Protein AF-A0A165J9S3-F1 (afdb_monomer)

Mean predicted aligned error: 9.78 Å

pLDDT: mean 79.27, std 17.3, range [36.34, 96.12]

Structure (mmCIF, N/CA/C/O backbone):
data_AF-A0A165J9S3-F1
#
_entry.id   AF-A0A165J9S3-F1
#
loop_
_atom_site.group_PDB
_atom_site.id
_atom_site.type_symbol
_atom_site.label_atom_id
_atom_site.label_alt_id
_atom_site.label_comp_id
_atom_site.label_asym_id
_atom_site.label_entity_id
_atom_site.label_seq_id
_atom_site.pdbx_PDB_ins_code
_atom_site.Cartn_x
_atom_site.Cartn_y
_atom_site.Cartn_z
_atom_site.occupancy
_atom_site.B_iso_or_equiv
_atom_site.auth_seq_id
_atom_site.auth_comp_id
_atom_site.auth_asym_id
_atom_site.auth_atom_id
_atom_site.pdbx_PDB_model_num
ATOM 1 N N . ILE A 1 1 ? 1.648 -7.202 45.795 1.00 39.31 1 ILE A N 1
ATOM 2 C CA . ILE A 1 1 ? 1.652 -7.813 44.444 1.00 39.31 1 ILE A CA 1
ATOM 3 C C . ILE A 1 1 ? 0.451 -7.274 43.680 1.00 39.31 1 ILE A C 1
ATOM 5 O O . ILE A 1 1 ? -0.662 -7.694 43.950 1.00 39.31 1 ILE A O 1
ATOM 9 N N . ALA A 1 2 ? 0.655 -6.252 42.848 1.00 36.34 2 ALA A N 1
ATOM 10 C CA . ALA A 1 2 ? -0.406 -5.671 42.030 1.00 36.34 2 ALA A CA 1
ATOM 11 C C . ALA A 1 2 ? -0.431 -6.401 40.682 1.00 36.34 2 ALA A C 1
ATOM 13 O O . ALA A 1 2 ? 0.557 -6.369 39.951 1.00 36.34 2 ALA A O 1
ATOM 14 N N . SER A 1 3 ? -1.529 -7.092 40.388 1.00 49.75 3 SER A N 1
ATOM 15 C CA . SER A 1 3 ? -1.778 -7.667 39.066 1.00 49.75 3 SER A CA 1
ATOM 16 C C . SER A 1 3 ? -2.049 -6.534 38.071 1.00 49.75 3 SER A C 1
ATOM 18 O O . SER A 1 3 ? -2.842 -5.646 38.398 1.00 49.75 3 SER A O 1
ATOM 20 N N . PRO A 1 4 ? -1.439 -6.524 36.873 1.00 49.59 4 PRO A N 1
ATOM 21 C CA . PRO A 1 4 ? -1.785 -5.537 35.864 1.00 49.59 4 PRO A CA 1
ATOM 22 C C . PRO A 1 4 ? -3.205 -5.831 35.369 1.00 49.59 4 PRO A C 1
ATOM 24 O O . PRO A 1 4 ? -3.486 -6.894 34.818 1.00 49.59 4 PRO A O 1
ATOM 27 N N . GLY A 1 5 ? -4.113 -4.895 35.644 1.00 45.59 5 GLY A N 1
ATOM 28 C CA . GLY A 1 5 ? -5.495 -4.944 35.193 1.00 45.59 5 GLY A CA 1
ATOM 29 C C . GLY A 1 5 ? -5.565 -4.861 33.672 1.00 45.59 5 GLY A C 1
ATOM 30 O O . GLY A 1 5 ? -5.044 -3.928 33.063 1.00 45.59 5 GLY A O 1
ATOM 31 N N . VAL A 1 6 ? -6.222 -5.846 33.069 1.00 51.00 6 VAL A N 1
ATOM 32 C CA . VAL A 1 6 ? -6.669 -5.799 31.677 1.00 51.00 6 VAL A CA 1
ATOM 33 C C . VAL A 1 6 ? -7.732 -4.707 31.574 1.00 51.00 6 VAL A C 1
ATOM 35 O O . VAL A 1 6 ? -8.764 -4.786 32.236 1.00 51.00 6 VAL A O 1
ATOM 38 N N . VAL A 1 7 ? -7.473 -3.682 30.763 1.00 53.31 7 VAL A N 1
ATOM 39 C CA . VAL A 1 7 ? -8.466 -2.668 30.393 1.00 53.31 7 VAL A CA 1
ATOM 40 C C . VAL A 1 7 ? -9.464 -3.266 29.387 1.00 53.31 7 VAL A C 1
ATOM 42 O O . VAL A 1 7 ? -9.056 -3.640 28.286 1.00 53.31 7 VAL A O 1
ATOM 45 N N . PRO A 1 8 ? -10.764 -3.378 29.711 1.00 43.03 8 PRO A N 1
ATOM 46 C CA . PRO A 1 8 ? -11.771 -3.787 28.743 1.00 43.03 8 PRO A CA 1
ATOM 47 C C . PRO A 1 8 ? -12.175 -2.545 27.939 1.00 43.03 8 PRO A C 1
ATOM 49 O O . PRO A 1 8 ? -12.908 -1.694 28.436 1.00 43.03 8 PRO A O 1
ATOM 52 N N . GLY A 1 9 ? -11.638 -2.397 26.725 1.00 43.22 9 GLY A N 1
ATOM 53 C CA . GLY A 1 9 ? -11.970 -1.263 25.850 1.00 43.22 9 GLY A CA 1
ATOM 54 C C . GLY A 1 9 ? -10.907 -0.863 24.828 1.00 43.22 9 GLY A C 1
ATOM 55 O O . GLY A 1 9 ? -11.211 -0.104 23.917 1.00 43.22 9 GLY A O 1
ATOM 56 N N . ALA A 1 10 ? -9.686 -1.392 24.920 1.00 45.66 10 ALA A N 1
ATOM 57 C CA . ALA A 1 10 ? -8.842 -1.503 23.741 1.00 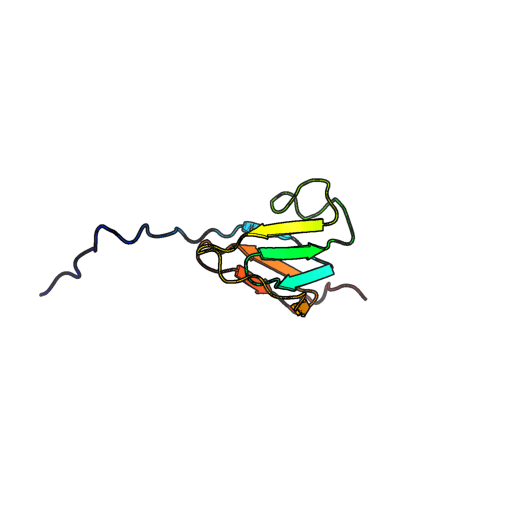45.66 10 ALA A CA 1
ATOM 58 C C . ALA A 1 10 ? -9.235 -2.823 23.086 1.00 45.66 10 ALA A C 1
ATOM 60 O O . ALA A 1 10 ? -8.863 -3.884 23.593 1.00 45.66 10 ALA A O 1
ATOM 61 N N . GLU A 1 11 ? -10.021 -2.787 22.009 1.00 48.56 11 GLU A N 1
ATOM 62 C CA . GLU A 1 11 ? -9.985 -3.896 21.061 1.00 48.56 11 GLU A CA 1
ATOM 63 C C . GLU A 1 11 ? -8.505 -4.095 20.768 1.00 48.56 11 GLU A C 1
ATOM 65 O O . GLU A 1 11 ? -7.833 -3.205 20.246 1.00 48.56 11 GLU A O 1
ATOM 70 N N . GLN A 1 12 ? -7.950 -5.190 21.273 1.00 48.06 12 GLN A N 1
ATOM 71 C CA . GLN A 1 12 ? -6.584 -5.566 20.999 1.00 48.06 12 GLN A CA 1
ATOM 72 C C . GLN A 1 12 ? -6.621 -5.887 19.510 1.00 48.06 12 GLN A C 1
ATOM 74 O O . GLN A 1 12 ? -6.979 -7.003 19.147 1.00 48.06 12 GLN A O 1
ATOM 79 N N . ILE A 1 13 ? -6.429 -4.870 18.658 1.00 54.31 13 ILE A N 1
ATOM 80 C CA . ILE A 1 13 ? -6.379 -5.034 17.211 1.00 54.31 13 ILE A CA 1
ATOM 81 C C . ILE A 1 13 ? -5.247 -6.035 17.031 1.00 54.31 13 ILE A C 1
ATOM 83 O O . ILE A 1 13 ? -4.080 -5.742 17.307 1.00 54.31 13 ILE A O 1
ATOM 87 N N . ALA A 1 14 ? -5.637 -7.285 16.792 1.00 56.41 14 ALA A N 1
ATOM 88 C CA . ALA A 1 14 ? -4.705 -8.384 16.747 1.00 56.41 14 ALA A CA 1
ATOM 89 C C . ALA A 1 14 ? -3.753 -8.069 15.603 1.00 56.41 14 ALA A C 1
ATOM 91 O O . ALA A 1 14 ? -4.209 -7.665 14.533 1.00 56.41 14 ALA A O 1
ATOM 92 N N . LYS A 1 15 ? -2.447 -8.223 15.835 1.00 61.59 15 LYS A N 1
ATOM 93 C CA . LYS A 1 15 ? -1.452 -8.075 14.777 1.00 61.59 15 LYS A CA 1
ATOM 94 C C . LYS A 1 15 ? -1.888 -8.950 13.605 1.00 61.59 15 LYS A C 1
ATOM 96 O O . LYS A 1 15 ? -1.937 -10.174 13.728 1.00 61.59 15 LYS A O 1
ATOM 101 N N . ARG A 1 16 ? -2.278 -8.313 12.506 1.00 68.75 16 ARG A N 1
ATOM 102 C CA . ARG A 1 16 ? -2.481 -8.992 11.225 1.00 68.75 16 ARG A CA 1
ATOM 103 C C . ARG A 1 16 ? -1.079 -9.108 10.626 1.00 68.75 16 ARG A C 1
ATOM 105 O O . ARG A 1 16 ? -0.233 -8.293 10.926 1.00 68.75 16 ARG A O 1
ATOM 112 N N . ASP A 1 17 ? -0.741 -10.179 9.932 1.00 83.88 17 ASP A N 1
ATOM 113 C CA . ASP A 1 17 ? 0.551 -10.279 9.230 1.00 83.88 17 ASP A CA 1
ATOM 114 C C . ASP A 1 17 ? 0.238 -10.562 7.771 1.00 83.88 17 ASP A C 1
ATOM 116 O O . ASP A 1 17 ? 0.589 -11.597 7.207 1.00 83.88 17 ASP A O 1
ATOM 120 N N . VAL A 1 18 ? -0.563 -9.665 7.197 1.00 88.50 18 VAL A N 1
ATOM 121 C CA . VAL A 1 18 ? -1.096 -9.830 5.851 1.00 88.50 18 VAL A CA 1
ATOM 122 C C . VAL A 1 18 ? -0.215 -9.037 4.906 1.00 88.50 18 VAL A C 1
ATOM 124 O O . VAL A 1 18 ? -0.249 -7.810 4.887 1.00 88.50 18 VAL A O 1
ATOM 127 N N . SER A 1 19 ? 0.585 -9.757 4.126 1.00 88.56 19 SER A N 1
ATOM 128 C CA . SER A 1 19 ? 1.329 -9.170 3.017 1.00 88.56 19 SER A CA 1
ATOM 129 C C . SER A 1 19 ? 0.367 -8.789 1.892 1.00 88.56 19 SER A C 1
ATOM 131 O O . SER A 1 19 ? -0.473 -9.592 1.467 1.00 88.56 19 SER A O 1
ATOM 133 N N . PHE A 1 20 ? 0.523 -7.564 1.410 1.00 89.38 20 PHE A N 1
ATOM 134 C CA . PHE A 1 20 ? -0.064 -7.020 0.192 1.00 89.38 20 PHE A CA 1
ATOM 135 C C . PHE A 1 20 ? 0.843 -7.248 -1.024 1.00 89.38 20 PHE A C 1
ATOM 137 O O . PHE A 1 20 ? 0.590 -6.688 -2.083 1.00 89.38 20 PHE A O 1
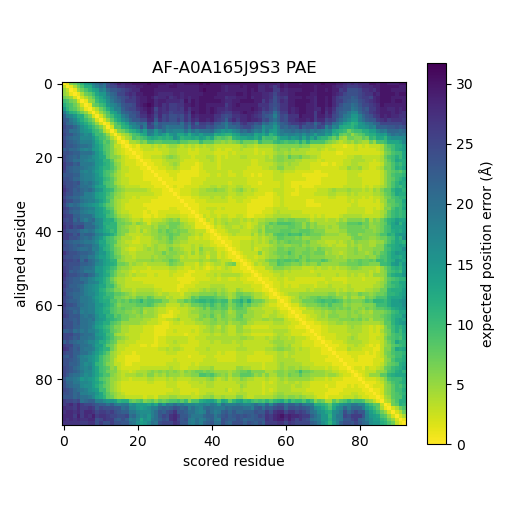ATOM 144 N N . GLY A 1 21 ? 1.863 -8.096 -0.915 1.00 88.19 21 GLY A N 1
ATOM 145 C CA . GLY A 1 21 ? 2.786 -8.402 -2.001 1.00 88.19 21 GLY A CA 1
ATOM 146 C C . GLY A 1 21 ? 3.800 -7.291 -2.251 1.00 88.19 21 GLY A C 1
ATOM 147 O O . GLY A 1 21 ? 4.001 -6.426 -1.403 1.00 88.19 21 GLY A O 1
ATOM 148 N N . ASN A 1 22 ? 4.417 -7.347 -3.432 1.00 89.25 22 ASN A N 1
ATOM 149 C CA . ASN A 1 22 ? 5.504 -6.481 -3.892 1.00 89.25 22 ASN A CA 1
ATOM 150 C C . ASN A 1 22 ? 4.946 -5.367 -4.796 1.00 89.25 22 ASN A C 1
ATOM 152 O O . ASN A 1 22 ? 4.664 -5.631 -5.967 1.00 89.25 22 ASN A O 1
ATOM 156 N N . PRO A 1 23 ? 4.656 -4.172 -4.259 1.00 89.38 23 PRO A N 1
ATOM 157 C CA . PRO A 1 23 ? 4.193 -3.053 -5.064 1.00 89.38 23 PRO A CA 1
ATOM 158 C C . PRO A 1 23 ? 5.344 -2.294 -5.728 1.00 89.38 23 PRO A C 1
ATOM 160 O O . PRO A 1 23 ? 6.349 -1.984 -5.099 1.00 89.38 23 PRO A O 1
ATOM 163 N N . ASP A 1 24 ? 5.124 -1.866 -6.967 1.00 90.12 24 ASP A N 1
ATOM 164 C CA . ASP A 1 24 ? 6.048 -0.997 -7.704 1.00 90.12 24 ASP A CA 1
ATOM 165 C C . ASP A 1 24 ? 6.089 0.418 -7.114 1.00 90.12 24 ASP A C 1
ATOM 167 O O . ASP A 1 24 ? 7.093 1.117 -7.205 1.00 90.12 24 ASP A O 1
ATOM 171 N N . LEU A 1 25 ? 4.964 0.889 -6.562 1.00 92.38 25 LEU A N 1
ATOM 172 C CA . LEU A 1 25 ? 4.880 2.224 -5.978 1.00 92.38 25 LEU A CA 1
ATOM 173 C C . LEU A 1 25 ? 3.783 2.312 -4.925 1.00 92.38 25 LEU A C 1
ATOM 175 O O . LEU A 1 25 ? 2.594 2.192 -5.236 1.00 92.38 25 LEU A O 1
ATOM 179 N N . VAL A 1 26 ? 4.173 2.652 -3.701 1.00 93.88 26 VAL A N 1
ATOM 180 C CA . VAL A 1 26 ? 3.254 3.021 -2.622 1.00 93.88 26 VAL A CA 1
ATOM 181 C C . VAL A 1 26 ? 3.235 4.536 -2.472 1.00 93.88 26 VAL A C 1
ATOM 183 O O . VAL A 1 26 ? 4.265 5.198 -2.389 1.00 93.88 26 VAL A O 1
ATOM 186 N N . THR A 1 27 ? 2.042 5.111 -2.428 1.00 96.12 27 THR A N 1
ATOM 187 C CA . THR A 1 27 ? 1.813 6.545 -2.253 1.00 96.12 27 THR A CA 1
ATOM 188 C C . THR A 1 27 ? 0.862 6.768 -1.090 1.00 96.12 27 THR A C 1
ATOM 190 O O . THR A 1 27 ? -0.185 6.129 -0.999 1.00 96.12 27 THR A O 1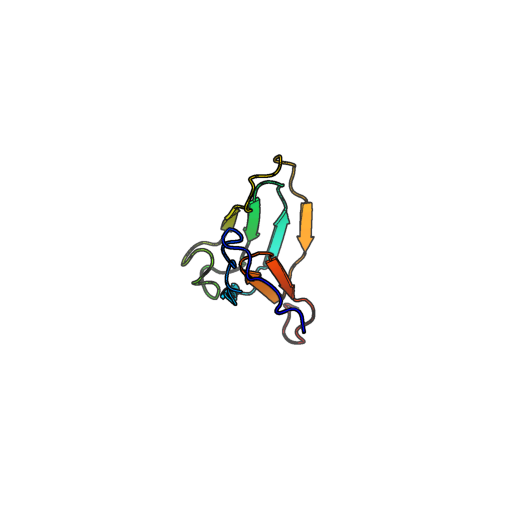
ATOM 193 N N . ASP A 1 28 ? 1.211 7.690 -0.205 1.00 94.56 28 ASP A N 1
ATOM 194 C CA . ASP A 1 28 ? 0.322 8.193 0.827 1.00 94.56 28 ASP A CA 1
ATOM 195 C C . ASP A 1 28 ? -0.527 9.357 0.301 1.00 94.56 28 ASP A C 1
ATOM 197 O O . ASP A 1 28 ? 0.026 10.317 -0.222 1.00 94.56 28 ASP A O 1
ATOM 201 N N . GLN A 1 29 ? -1.846 9.283 0.485 1.00 94.81 29 GLN A N 1
ATOM 202 C CA . GLN A 1 29 ? -2.809 10.357 0.193 1.00 94.81 29 GLN A CA 1
ATOM 203 C C . GLN A 1 29 ? -3.494 10.877 1.468 1.00 94.81 29 GLN A C 1
ATOM 205 O O . GLN A 1 29 ? -4.559 11.492 1.428 1.00 94.81 29 GLN A O 1
ATOM 210 N N . GLY A 1 30 ? -2.945 10.564 2.640 1.00 92.62 30 GLY A N 1
ATOM 211 C CA . GLY A 1 30 ? -3.508 10.956 3.925 1.00 92.62 30 GLY A CA 1
ATOM 212 C C . GLY A 1 30 ? -4.490 9.910 4.408 1.00 92.62 30 GLY A C 1
ATOM 213 O O . GLY A 1 30 ? -4.104 9.041 5.191 1.00 92.62 30 GLY A O 1
ATOM 214 N N . ASN A 1 31 ? -5.730 9.948 3.920 1.00 92.50 31 ASN A N 1
ATOM 215 C CA . ASN A 1 31 ? -6.795 9.021 4.320 1.00 92.50 31 ASN A CA 1
ATOM 216 C C . ASN A 1 31 ? -6.633 7.596 3.767 1.00 92.50 31 ASN A C 1
ATOM 218 O O . ASN A 1 31 ? -7.270 6.666 4.266 1.00 92.50 31 ASN A O 1
ATOM 222 N N . ARG A 1 32 ? -5.794 7.403 2.748 1.00 93.00 32 ARG A N 1
ATOM 223 C CA . ARG A 1 32 ? -5.548 6.102 2.119 1.00 93.00 32 ARG A CA 1
ATOM 224 C C . ARG A 1 32 ? -4.143 5.997 1.542 1.00 93.00 32 ARG A C 1
ATOM 226 O O . ARG A 1 32 ? -3.511 7.006 1.240 1.00 93.00 32 ARG A O 1
ATOM 233 N N . TYR A 1 33 ? -3.697 4.765 1.345 1.00 93.31 33 TYR A N 1
ATOM 234 C CA . TYR A 1 33 ? -2.555 4.438 0.505 1.00 93.31 33 TYR A CA 1
ATOM 235 C C . TYR A 1 33 ? -3.045 4.091 -0.894 1.00 93.31 33 TYR A C 1
ATOM 237 O O . TYR A 1 33 ? -3.944 3.263 -1.040 1.00 93.31 33 TYR A O 1
ATOM 245 N N . LYS A 1 34 ? -2.447 4.701 -1.912 1.00 94.50 34 LYS A N 1
ATOM 246 C CA . LYS A 1 34 ? -2.540 4.249 -3.299 1.00 94.50 34 LYS A CA 1
ATOM 247 C C . LYS A 1 34 ? -1.336 3.358 -3.571 1.00 94.50 34 LYS A C 1
ATOM 249 O O . LYS A 1 34 ? -0.199 3.802 -3.451 1.00 94.50 34 LYS A O 1
ATOM 254 N N . ILE A 1 35 ? -1.591 2.114 -3.929 1.00 93.94 35 ILE A N 1
ATOM 255 C CA . ILE A 1 35 ? -0.574 1.102 -4.186 1.00 93.94 35 ILE A CA 1
ATOM 256 C C . ILE A 1 35 ? -0.671 0.735 -5.662 1.00 93.94 35 ILE A C 1
ATOM 258 O O . ILE A 1 35 ? -1.758 0.421 -6.141 1.00 93.94 35 ILE A O 1
ATOM 262 N N . ASN A 1 36 ? 0.433 0.812 -6.390 1.00 92.69 36 ASN A N 1
ATOM 263 C CA . ASN A 1 36 ? 0.503 0.432 -7.795 1.00 92.69 36 ASN A CA 1
ATOM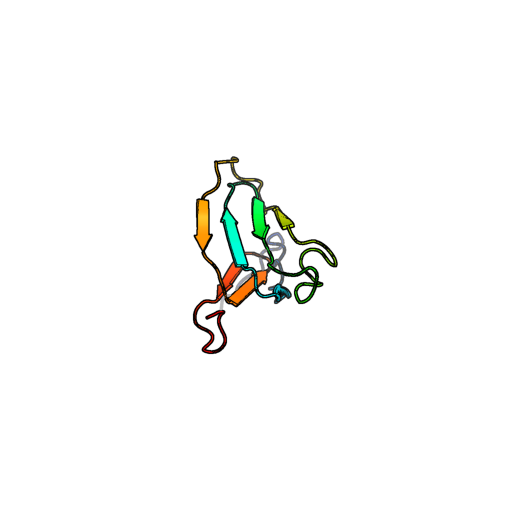 264 C C . ASN A 1 36 ? 1.365 -0.819 -7.910 1.00 92.69 36 ASN A C 1
ATOM 266 O O . ASN A 1 36 ? 2.423 -0.900 -7.289 1.00 92.69 36 ASN A O 1
ATOM 270 N N . TYR A 1 37 ? 0.906 -1.756 -8.722 1.00 89.25 37 TYR A N 1
ATOM 271 C CA . TYR A 1 37 ? 1.586 -2.997 -9.044 1.00 89.25 37 TYR A CA 1
ATOM 272 C C . TYR A 1 37 ? 1.877 -3.037 -10.540 1.00 89.25 37 TYR A C 1
ATOM 274 O O . TYR A 1 37 ? 1.021 -2.673 -11.352 1.00 89.25 37 TYR A O 1
ATOM 282 N N . GLY A 1 38 ? 3.047 -3.552 -10.912 1.00 84.81 38 GLY A N 1
ATOM 283 C CA . GLY A 1 38 ? 3.419 -3.799 -12.308 1.00 84.81 38 GLY A CA 1
ATOM 284 C C . GLY A 1 38 ? 2.701 -4.997 -12.927 1.00 84.81 38 GLY A C 1
ATOM 285 O O . GLY A 1 38 ? 2.799 -5.236 -14.129 1.00 84.81 38 GLY A O 1
ATOM 286 N N . SER A 1 39 ? 1.956 -5.754 -12.116 1.00 83.69 39 SER A N 1
ATOM 287 C CA . SER A 1 39 ? 1.205 -6.943 -12.514 1.00 83.69 39 SER A CA 1
ATOM 288 C C . SER A 1 39 ? -0.131 -7.038 -11.772 1.00 83.69 39 SER A C 1
ATOM 290 O O . SER A 1 39 ? -0.290 -6.512 -10.672 1.00 83.69 39 SER A O 1
ATOM 292 N N . THR A 1 40 ? -1.100 -7.745 -12.356 1.00 84.50 40 THR A N 1
ATOM 293 C CA . THR A 1 40 ? -2.354 -8.134 -11.682 1.00 84.50 40 THR A CA 1
ATOM 294 C C . THR A 1 40 ? -2.183 -9.306 -10.718 1.00 84.50 40 THR A C 1
ATOM 296 O O . THR A 1 40 ? -3.099 -9.592 -9.944 1.00 84.50 40 THR A O 1
ATOM 299 N N . ASP A 1 41 ? -1.034 -9.980 -10.778 1.00 79.94 41 ASP A N 1
ATOM 300 C CA . ASP A 1 41 ? -0.688 -11.142 -9.965 1.00 79.94 41 ASP A CA 1
ATOM 301 C C . ASP A 1 41 ? 0.306 -10.779 -8.850 1.00 79.94 41 ASP A C 1
ATOM 303 O O . ASP A 1 41 ? 1.001 -9.768 -8.915 1.00 79.94 41 ASP A O 1
ATOM 307 N N . GLY A 1 42 ? 0.403 -11.635 -7.826 1.00 77.62 42 GLY A N 1
ATOM 308 C CA . GLY A 1 42 ? 1.390 -11.496 -6.744 1.00 77.62 42 GLY A CA 1
ATOM 309 C C . GLY A 1 42 ? 0.920 -10.715 -5.509 1.00 77.62 42 GLY A C 1
ATOM 310 O O . GLY A 1 42 ? 1.650 -10.659 -4.523 1.00 77.62 42 GLY A O 1
ATOM 311 N N . HIS A 1 43 ? -0.306 -10.180 -5.508 1.00 84.56 43 HIS A N 1
ATOM 312 C CA . HIS A 1 43 ? -0.886 -9.425 -4.380 1.00 84.56 43 HIS A CA 1
ATOM 313 C C . HIS A 1 43 ? -2.362 -9.785 -4.078 1.00 84.56 43 HIS A C 1
ATOM 315 O O . HIS A 1 43 ? -3.217 -8.912 -3.919 1.00 84.56 43 HIS A O 1
ATOM 321 N N . PRO A 1 44 ? -2.709 -11.079 -3.914 1.00 83.81 44 PRO A N 1
ATOM 322 C CA . PRO A 1 44 ? -4.105 -11.519 -3.774 1.00 83.81 44 PRO A CA 1
ATOM 323 C C . PRO A 1 44 ? -4.834 -10.947 -2.547 1.00 83.81 44 PRO A C 1
ATOM 325 O O . PRO A 1 44 ? -6.063 -10.925 -2.522 1.00 83.81 44 PRO A O 1
ATOM 328 N N . ASN A 1 45 ? -4.092 -10.485 -1.537 1.00 84.50 45 ASN A N 1
ATOM 329 C CA . ASN A 1 45 ? -4.647 -9.910 -0.311 1.00 84.50 45 ASN A CA 1
ATOM 330 C C . ASN A 1 45 ? -4.863 -8.391 -0.384 1.00 84.50 45 ASN A C 1
ATOM 332 O O . ASN A 1 45 ? -5.468 -7.837 0.532 1.00 84.50 45 ASN A O 1
ATOM 336 N N . ALA A 1 46 ? -4.344 -7.722 -1.419 1.00 83.75 46 ALA A N 1
ATOM 337 C CA . ALA A 1 46 ? -4.526 -6.291 -1.621 1.00 83.75 46 ALA A CA 1
ATOM 338 C C . ALA A 1 46 ? -5.765 -6.043 -2.487 1.00 83.75 46 ALA A C 1
ATOM 340 O O . ALA A 1 46 ? -6.815 -5.666 -1.967 1.00 83.75 46 ALA A O 1
ATOM 341 N N . CYS A 1 47 ? -5.669 -6.312 -3.793 1.00 83.69 47 CYS A N 1
ATOM 342 C CA . CYS A 1 47 ? -6.797 -6.262 -4.725 1.00 83.69 47 CYS A CA 1
ATOM 343 C C . CYS A 1 47 ? -6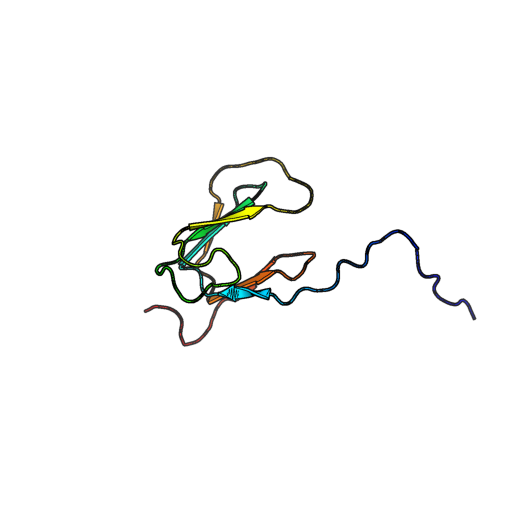.568 -7.285 -5.844 1.00 83.69 47 CYS A C 1
ATOM 345 O O . CYS A 1 47 ? -5.909 -6.978 -6.843 1.00 83.69 47 CYS A O 1
ATOM 347 N N . PRO A 1 48 ? -7.104 -8.509 -5.706 1.00 83.69 48 PRO A N 1
ATOM 348 C CA . PRO A 1 48 ? -6.851 -9.567 -6.672 1.00 83.69 48 PRO A CA 1
ATOM 349 C C . PRO A 1 48 ? -7.296 -9.135 -8.076 1.00 83.69 48 PRO A C 1
ATOM 351 O O . PRO A 1 48 ? -8.427 -8.688 -8.272 1.00 83.69 48 PRO A O 1
ATOM 354 N N . GLY A 1 49 ? -6.395 -9.260 -9.055 1.00 83.38 49 GLY A N 1
ATOM 355 C CA . GLY A 1 49 ? -6.680 -8.959 -10.458 1.00 83.38 49 GLY A CA 1
ATOM 356 C C . GLY A 1 49 ? -6.620 -7.477 -10.849 1.00 83.38 49 GLY A C 1
ATOM 357 O O . GLY A 1 49 ? -7.052 -7.140 -11.948 1.00 83.38 49 GLY A O 1
ATOM 358 N N . SER A 1 50 ? -6.123 -6.580 -9.989 1.00 87.38 50 SER A N 1
ATOM 359 C CA . SER A 1 50 ? -6.056 -5.133 -10.271 1.00 87.38 50 SER A CA 1
ATOM 360 C C . SER A 1 50 ? -4.633 -4.581 -10.196 1.00 87.38 50 SER A C 1
ATOM 362 O O . SER A 1 50 ? -3.875 -4.939 -9.311 1.00 87.38 50 SER A O 1
ATOM 364 N N . TYR A 1 51 ? -4.274 -3.652 -11.084 1.00 88.81 51 TYR A N 1
ATOM 365 C CA . TYR A 1 51 ? -2.958 -2.992 -11.054 1.00 88.81 51 TYR A CA 1
ATOM 366 C C . TYR A 1 51 ? -2.842 -1.907 -9.978 1.00 88.81 51 TYR A C 1
ATOM 368 O O . TYR A 1 51 ? -1.743 -1.540 -9.579 1.00 88.81 51 TYR A O 1
ATOM 376 N N . ILE A 1 52 ? -3.967 -1.342 -9.535 1.00 90.88 52 ILE A N 1
ATOM 377 C CA . ILE A 1 52 ? -3.989 -0.242 -8.570 1.00 90.88 52 ILE A CA 1
ATOM 378 C C . ILE A 1 52 ? -4.910 -0.614 -7.419 1.00 90.88 52 ILE A C 1
ATOM 380 O O . ILE A 1 52 ? -6.055 -1.017 -7.627 1.00 90.88 52 ILE A O 1
ATOM 384 N N . CYS A 1 53 ? -4.405 -0.415 -6.210 1.00 90.88 53 CYS A N 1
ATOM 385 C CA . CYS A 1 53 ? -5.073 -0.674 -4.954 1.00 90.88 53 CYS A CA 1
ATOM 386 C C . CYS A 1 53 ? -5.199 0.584 -4.110 1.00 90.88 53 CYS A C 1
ATOM 388 O O . CYS A 1 53 ? -4.309 1.432 -4.088 1.00 90.88 53 CYS A O 1
ATOM 390 N N . TYR A 1 54 ? -6.298 0.668 -3.363 1.00 91.25 54 TYR A N 1
ATOM 391 C CA . TYR A 1 54 ? -6.527 1.730 -2.394 1.00 91.25 54 TYR A CA 1
ATOM 392 C C . TYR A 1 54 ? -6.806 1.123 -1.025 1.00 91.25 54 TYR A C 1
ATOM 394 O O . TYR A 1 54 ? -7.836 0.481 -0.829 1.00 91.25 54 TYR A O 1
ATOM 402 N N . ILE A 1 55 ? -5.899 1.347 -0.076 1.00 89.69 55 ILE A N 1
ATOM 403 C CA . ILE A 1 55 ? -6.034 0.865 1.301 1.00 89.69 55 ILE A CA 1
ATOM 404 C C . ILE A 1 55 ? -6.348 2.047 2.210 1.00 89.69 55 ILE A C 1
ATOM 406 O O . ILE A 1 55 ? -5.512 2.926 2.411 1.00 89.69 55 ILE A O 1
ATOM 410 N N . TYR A 1 56 ? -7.559 2.083 2.759 1.00 88.31 56 TYR A N 1
ATOM 411 C CA . TYR A 1 56 ? -7.986 3.158 3.652 1.00 88.31 56 TYR A CA 1
ATOM 412 C C . TYR A 1 56 ? -7.344 3.026 5.034 1.00 88.31 56 TYR A C 1
ATOM 414 O O . TYR A 1 56 ? -7.263 1.938 5.607 1.00 88.31 56 TYR A O 1
ATOM 422 N N . LYS A 1 57 ? -6.896 4.154 5.585 1.00 85.06 57 LYS A N 1
ATOM 423 C CA . LYS A 1 57 ? -6.302 4.200 6.919 1.00 85.06 57 LYS A CA 1
ATOM 424 C C . LYS A 1 57 ? -7.383 4.282 7.988 1.00 85.06 57 LYS A C 1
ATOM 426 O O . LYS A 1 57 ? -8.371 5.006 7.853 1.00 85.06 57 LYS A O 1
AT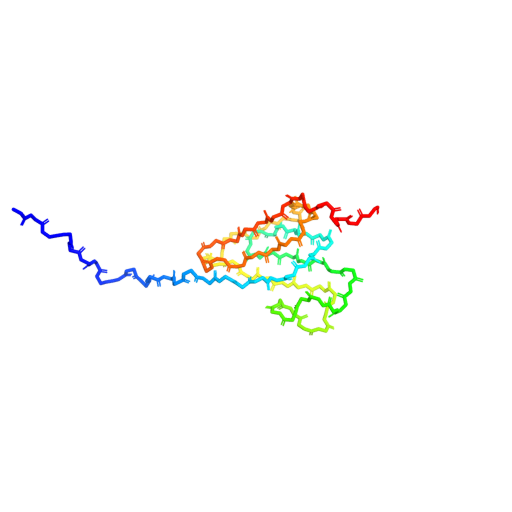OM 431 N N . LEU A 1 58 ? -7.147 3.585 9.096 1.00 80.62 58 LEU A N 1
ATOM 432 C CA . LEU A 1 58 ? -7.974 3.711 10.291 1.00 80.62 58 LEU A CA 1
ATOM 433 C C . LEU A 1 58 ? -7.927 5.154 10.814 1.00 80.62 58 LEU A C 1
ATOM 435 O O . LEU A 1 58 ? -6.886 5.809 10.782 1.00 80.62 58 LEU A O 1
ATOM 439 N N . GLY A 1 59 ? -9.072 5.652 11.279 1.00 78.19 59 GLY A N 1
ATOM 440 C CA . GLY A 1 59 ? -9.207 7.017 11.797 1.00 78.19 59 GLY A CA 1
ATOM 441 C C . GLY A 1 59 ? -9.399 8.106 10.736 1.00 78.19 59 GLY A C 1
ATOM 442 O O . GLY A 1 59 ? -9.591 9.253 11.123 1.00 78.19 59 GLY A O 1
ATOM 443 N N . ASN A 1 60 ? -9.391 7.759 9.439 1.00 80.38 60 ASN A N 1
ATOM 444 C CA . ASN A 1 60 ? -9.678 8.658 8.310 1.00 80.38 60 ASN A CA 1
ATOM 445 C C . ASN A 1 60 ? -9.011 10.048 8.445 1.00 80.38 60 ASN A C 1
ATOM 447 O O . ASN A 1 60 ? -9.711 11.063 8.508 1.00 80.38 60 ASN A O 1
ATOM 451 N N . PRO A 1 61 ? -7.669 10.107 8.560 1.00 85.38 61 PRO A N 1
ATOM 452 C CA . PRO A 1 61 ? -6.956 11.379 8.650 1.00 85.38 61 PRO A CA 1
ATOM 453 C C . PRO A 1 61 ? -7.221 12.240 7.401 1.00 85.38 61 PRO A C 1
ATOM 455 O O . PRO A 1 61 ? -7.600 11.691 6.367 1.00 85.38 61 PRO A O 1
ATOM 458 N N . PRO A 1 62 ? -7.019 13.569 7.465 1.00 91.19 62 PRO A N 1
ATOM 459 C CA . PRO A 1 62 ? -7.263 14.452 6.330 1.00 91.19 62 PRO A CA 1
ATOM 460 C C . PRO A 1 62 ? -6.558 13.972 5.062 1.00 91.19 62 PRO A C 1
ATOM 462 O O . PRO A 1 62 ? -5.393 13.567 5.107 1.00 91.19 62 PRO A O 1
ATOM 465 N N . GLU A 1 63 ? -7.277 14.025 3.944 1.00 94.06 63 GLU A N 1
ATOM 466 C CA . GLU A 1 63 ? -6.691 13.752 2.640 1.00 94.06 63 GLU A CA 1
ATOM 467 C C . GLU A 1 63 ? -5.644 14.812 2.289 1.00 94.06 63 GLU A C 1
ATOM 469 O O . GLU A 1 63 ? -5.774 15.995 2.620 1.00 94.06 63 GLU A O 1
ATOM 474 N N . HIS A 1 64 ? -4.586 14.371 1.624 1.00 93.69 64 HIS A N 1
ATOM 475 C CA . HIS A 1 64 ? -3.563 15.228 1.045 1.00 93.69 64 HIS A CA 1
ATOM 476 C C . HIS A 1 64 ? -3.152 14.669 -0.326 1.00 93.69 64 HIS A C 1
ATO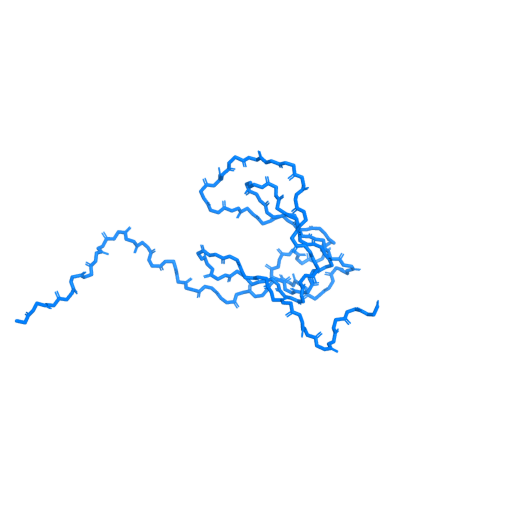M 478 O O . HIS A 1 64 ? -3.695 13.663 -0.785 1.00 93.69 64 HIS A O 1
ATOM 484 N N . GLY A 1 65 ? -2.273 15.382 -1.033 1.00 92.62 65 GLY A N 1
ATOM 485 C CA . GLY A 1 65 ? -1.819 14.975 -2.366 1.00 92.62 65 GLY A CA 1
ATOM 486 C C . GLY A 1 65 ? -0.985 13.690 -2.362 1.00 92.62 65 GLY A C 1
ATOM 487 O O . GLY A 1 65 ? -0.722 13.092 -1.330 1.00 92.62 65 GLY A O 1
ATOM 488 N N . ASP A 1 66 ? -0.528 13.270 -3.538 1.00 92.94 66 ASP A N 1
ATOM 489 C CA . ASP A 1 66 ? 0.288 12.061 -3.666 1.00 92.94 66 ASP A CA 1
ATOM 490 C C . ASP A 1 66 ? 1.689 12.278 -3.067 1.00 92.94 66 ASP A C 1
ATOM 492 O O . ASP A 1 66 ? 2.519 12.986 -3.641 1.00 92.94 66 ASP A O 1
ATOM 496 N N . VAL A 1 67 ? 1.972 11.640 -1.928 1.00 95.25 67 VAL A N 1
ATOM 497 C CA . VAL A 1 67 ? 3.316 11.568 -1.336 1.00 95.25 67 VAL A CA 1
ATOM 498 C C . VAL A 1 67 ? 3.877 10.166 -1.537 1.00 95.25 67 VAL A C 1
ATOM 500 O O . VAL A 1 67 ? 3.428 9.209 -0.911 1.00 95.25 67 VAL A O 1
ATOM 503 N N . SER A 1 68 ? 4.866 10.032 -2.420 1.00 93.00 68 SER A N 1
ATOM 504 C CA . SER A 1 68 ? 5.525 8.744 -2.663 1.00 93.00 68 SER A CA 1
ATOM 505 C C . SER A 1 68 ? 6.229 8.240 -1.400 1.00 93.00 68 SER A C 1
ATOM 507 O O . SER A 1 68 ? 7.017 8.963 -0.789 1.00 93.00 68 SER A O 1
ATOM 509 N N . LEU A 1 69 ? 5.952 6.989 -1.033 1.00 91.62 69 LEU A N 1
ATOM 510 C CA . LEU A 1 69 ? 6.668 6.242 0.002 1.00 91.62 69 LEU A CA 1
ATOM 511 C C . LEU A 1 69 ? 7.736 5.309 -0.593 1.00 91.62 69 LEU A C 1
ATOM 513 O O . LEU A 1 69 ? 8.453 4.665 0.168 1.00 91.62 69 LEU A O 1
ATOM 517 N N . GLY A 1 70 ? 7.852 5.263 -1.925 1.00 91.44 70 GLY A N 1
ATOM 518 C CA . GLY A 1 70 ? 8.806 4.434 -2.660 1.00 91.44 70 GLY A CA 1
ATOM 519 C C . GLY A 1 70 ? 8.220 3.124 -3.189 1.00 91.44 70 GLY A C 1
ATOM 520 O O . GLY A 1 70 ? 7.001 2.941 -3.248 1.00 91.44 70 GLY A O 1
ATOM 521 N N . ASP A 1 71 ? 9.129 2.239 -3.568 1.00 90.12 71 ASP A N 1
ATOM 522 C CA . ASP A 1 71 ? 8.971 0.927 -4.198 1.00 90.12 71 ASP A CA 1
ATOM 523 C C . ASP A 1 71 ? 9.378 -0.195 -3.219 1.00 90.12 71 ASP A C 1
ATOM 525 O O . ASP A 1 71 ? 10.449 -0.791 -3.336 1.00 90.12 71 ASP A O 1
ATOM 529 N N . PRO A 1 72 ? 8.589 -0.448 -2.159 1.00 90.12 72 PRO A N 1
ATOM 530 C CA . PRO A 1 72 ? 8.939 -1.464 -1.181 1.00 90.12 72 PRO A CA 1
ATOM 531 C C . PRO A 1 72 ? 8.771 -2.866 -1.761 1.00 90.12 72 PRO A C 1
ATOM 533 O O . PRO A 1 72 ? 7.811 -3.158 -2.468 1.00 90.12 72 PRO A O 1
ATOM 536 N N . ASP A 1 73 ? 9.645 -3.778 -1.348 1.00 87.75 73 ASP A N 1
ATOM 537 C CA . ASP A 1 73 ? 9.566 -5.177 -1.751 1.00 87.75 73 ASP A CA 1
ATOM 538 C C . ASP A 1 73 ? 8.326 -5.886 -1.199 1.00 87.75 73 ASP A C 1
ATOM 540 O O . ASP A 1 73 ? 7.880 -6.897 -1.743 1.00 87.75 73 ASP A O 1
ATOM 544 N N . ASP A 1 74 ? 7.818 -5.403 -0.068 1.00 90.06 74 ASP A N 1
ATOM 545 C CA . ASP A 1 74 ? 6.627 -5.937 0.571 1.00 90.06 74 ASP A CA 1
ATOM 546 C C . ASP A 1 74 ? 5.946 -4.862 1.420 1.00 90.06 74 ASP A C 1
ATOM 548 O O . ASP A 1 74 ? 6.590 -4.182 2.231 1.00 90.06 74 ASP A O 1
ATOM 552 N N . MET A 1 75 ? 4.632 -4.726 1.260 1.00 91.38 75 MET A N 1
ATOM 553 C CA . MET A 1 75 ? 3.791 -3.927 2.147 1.00 91.38 75 MET A CA 1
ATOM 554 C C . MET A 1 75 ? 2.954 -4.860 3.017 1.00 91.38 75 MET A C 1
ATOM 556 O O . MET A 1 75 ? 2.162 -5.644 2.510 1.00 91.38 75 MET A O 1
ATOM 560 N N . VAL A 1 76 ? 3.086 -4.754 4.336 1.00 91.19 76 VAL A N 1
ATOM 561 C CA . VAL A 1 76 ? 2.390 -5.626 5.293 1.00 91.19 76 VAL A CA 1
ATOM 562 C C . VAL A 1 76 ? 1.403 -4.816 6.119 1.00 91.19 76 VAL A C 1
ATOM 564 O O . VAL A 1 76 ? 1.783 -3.824 6.746 1.00 91.19 76 VAL A O 1
ATOM 567 N N . ASP A 1 77 ? 0.147 -5.256 6.155 1.00 89.88 77 ASP A N 1
ATOM 568 C CA . ASP A 1 77 ? -0.833 -4.816 7.147 1.00 89.88 77 ASP A CA 1
ATOM 569 C C . ASP A 1 77 ? -0.561 -5.527 8.474 1.00 89.88 77 ASP A C 1
ATOM 571 O O . ASP A 1 77 ? -0.791 -6.734 8.595 1.00 89.88 77 ASP A O 1
ATOM 575 N N . GLU A 1 78 ? -0.079 -4.760 9.459 1.00 88.06 78 GLU A N 1
ATOM 576 C CA . GLU A 1 78 ? 0.152 -5.219 10.829 1.00 88.06 78 GLU A CA 1
ATOM 577 C C . GLU A 1 78 ? -1.083 -5.057 11.744 1.00 88.06 78 GLU A C 1
ATOM 579 O O . GLU A 1 78 ? -0.995 -5.194 12.966 1.00 88.06 78 GLU A O 1
ATOM 584 N N . GLY A 1 79 ? -2.245 -4.730 11.174 1.00 82.56 79 GLY A N 1
ATOM 585 C CA . GLY A 1 79 ? -3.508 -4.420 11.848 1.00 82.56 79 GLY A CA 1
ATOM 586 C C . GLY A 1 79 ? -3.585 -2.962 12.300 1.00 82.56 79 GLY A C 1
ATOM 587 O O . GLY A 1 79 ? -4.512 -2.232 11.956 1.00 82.56 79 GLY A O 1
ATOM 588 N N . ASN A 1 80 ? -2.590 -2.522 13.068 1.00 80.38 80 ASN A N 1
ATOM 589 C CA . ASN A 1 80 ? -2.598 -1.216 13.747 1.00 80.38 80 ASN A CA 1
ATOM 590 C C . ASN A 1 80 ? -1.727 -0.196 13.003 1.00 80.38 80 ASN A C 1
ATOM 592 O O . ASN A 1 80 ? -1.740 0.997 13.303 1.00 80.38 80 ASN A O 1
ATOM 596 N N . ARG A 1 81 ? -0.894 -0.698 12.094 1.00 85.94 81 ARG A N 1
ATOM 597 C CA . ARG A 1 81 ? 0.085 0.040 11.306 1.00 85.94 81 ARG A CA 1
ATOM 598 C C . ARG A 1 81 ? 0.392 -0.748 10.040 1.00 85.94 81 ARG A C 1
ATOM 600 O O . ARG A 1 81 ? 0.168 -1.953 9.994 1.00 85.94 81 ARG A O 1
ATOM 607 N N . TYR A 1 82 ? 0.967 -0.069 9.059 1.00 88.81 82 TYR A N 1
ATOM 608 C CA . TYR A 1 82 ? 1.476 -0.696 7.847 1.00 88.81 82 TYR A CA 1
ATOM 609 C C . TYR A 1 82 ? 2.998 -0.649 7.868 1.00 88.81 82 TYR A C 1
ATOM 611 O O . TYR A 1 82 ? 3.586 0.367 8.250 1.00 88.81 82 TYR A O 1
ATOM 619 N N . ARG A 1 83 ? 3.636 -1.749 7.481 1.00 90.75 83 ARG A N 1
ATOM 620 C CA . ARG A 1 83 ? 5.091 -1.853 7.376 1.00 90.75 83 ARG A CA 1
ATOM 621 C C . ARG A 1 83 ? 5.481 -1.946 5.910 1.00 90.75 83 ARG A C 1
ATOM 623 O O . ARG A 1 83 ? 4.929 -2.766 5.188 1.00 90.75 83 ARG A O 1
ATOM 630 N N . LEU A 1 84 ? 6.441 -1.122 5.505 1.00 91.50 84 LEU A N 1
ATOM 631 C CA . LEU A 1 84 ? 7.071 -1.183 4.190 1.00 91.50 84 LEU A CA 1
ATOM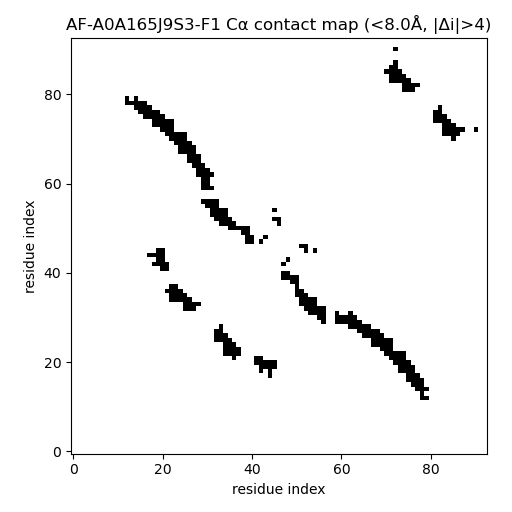 632 C C . LEU A 1 84 ? 8.459 -1.800 4.361 1.00 91.50 84 LEU A C 1
ATOM 634 O O . LEU A 1 84 ? 9.273 -1.278 5.127 1.00 91.50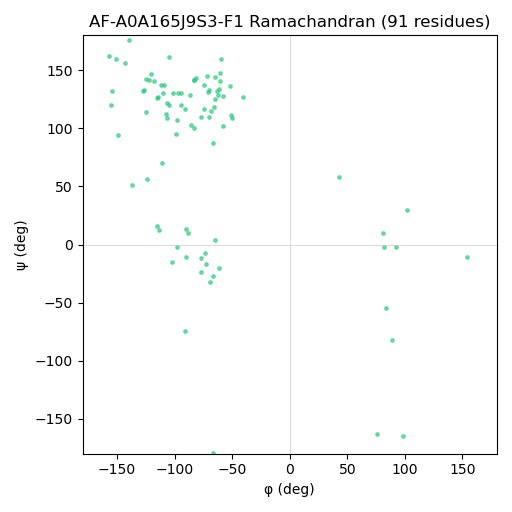 84 LEU A O 1
ATOM 638 N N . ASN A 1 85 ? 8.702 -2.928 3.704 1.00 89.31 85 ASN A N 1
ATOM 639 C CA . ASN A 1 85 ? 9.989 -3.610 3.718 1.00 89.31 85 ASN A CA 1
ATOM 640 C C . ASN A 1 85 ? 10.777 -3.223 2.465 1.00 89.31 85 ASN A C 1
ATOM 642 O O . ASN A 1 85 ? 10.252 -3.314 1.362 1.00 89.31 85 ASN A O 1
ATOM 646 N N . PHE A 1 86 ? 12.036 -2.827 2.647 1.00 86.25 86 PHE A N 1
ATOM 647 C CA . PHE A 1 86 ? 12.944 -2.448 1.566 1.00 86.25 86 PHE A CA 1
ATOM 648 C C . PHE A 1 86 ? 14.225 -3.280 1.650 1.00 86.25 86 PHE A C 1
ATOM 650 O O . PHE A 1 86 ? 14.736 -3.509 2.752 1.00 86.25 86 PHE A O 1
ATOM 657 N N . GLY A 1 87 ? 14.782 -3.666 0.506 1.00 69.88 87 GLY A N 1
ATOM 658 C CA . GLY A 1 87 ? 16.121 -4.243 0.412 1.00 69.88 87 GLY A CA 1
ATOM 659 C C . GLY A 1 87 ? 16.174 -5.762 0.261 1.00 69.88 87 GLY A C 1
ATOM 660 O O . GLY A 1 87 ? 17.161 -6.371 0.681 1.00 69.88 87 GLY A O 1
ATOM 661 N N . SER A 1 88 ? 15.174 -6.400 -0.351 1.00 58.72 88 SER A N 1
ATOM 662 C CA . SER A 1 88 ? 15.388 -7.744 -0.890 1.00 58.72 88 SER A CA 1
ATOM 663 C C . SER A 1 88 ? 16.449 -7.676 -1.987 1.00 58.72 88 SER A C 1
ATOM 665 O O . SER A 1 88 ? 16.362 -6.887 -2.921 1.00 58.72 88 SER A O 1
ATOM 667 N N . THR A 1 89 ? 17.432 -8.575 -1.941 1.00 51.97 89 THR A N 1
ATOM 668 C CA . THR A 1 89 ? 18.423 -8.771 -3.020 1.00 51.97 89 THR A CA 1
ATOM 669 C C . THR A 1 89 ? 17.803 -9.281 -4.333 1.00 51.97 89 THR A C 1
ATOM 671 O O . THR A 1 89 ? 18.526 -9.595 -5.273 1.00 51.97 89 THR A O 1
ATOM 674 N N . SER A 1 90 ? 16.473 -9.402 -4.384 1.00 52.03 90 SER A N 1
ATOM 675 C CA . SER A 1 90 ? 15.658 -9.775 -5.545 1.00 52.03 90 SER A CA 1
ATOM 676 C C . SER A 1 90 ? 14.757 -8.635 -6.046 1.00 52.03 90 SER A C 1
ATOM 678 O O . SER A 1 90 ? 13.870 -8.898 -6.853 1.00 52.03 90 SER A O 1
ATOM 680 N N . GLY A 1 91 ? 14.969 -7.397 -5.583 1.00 42.97 91 GLY A N 1
ATOM 681 C CA . GLY A 1 91 ? 14.292 -6.216 -6.119 1.00 42.97 91 GLY A CA 1
ATOM 682 C C . GLY A 1 91 ? 14.588 -6.000 -7.611 1.00 42.97 91 GLY A C 1
ATOM 683 O O . GLY A 1 91 ? 15.664 -6.356 -8.097 1.00 42.97 91 GLY A O 1
ATOM 684 N N . HIS A 1 92 ? 13.595 -5.458 -8.316 1.00 45.97 92 HIS A N 1
ATOM 685 C CA . HIS A 1 92 ? 13.587 -5.096 -9.739 1.00 45.97 92 HIS A CA 1
ATOM 686 C C . HIS A 1 92 ? 14.929 -4.458 -10.187 1.00 45.97 92 HIS A C 1
ATOM 688 O O . HIS A 1 92 ? 15.373 -3.511 -9.534 1.00 45.97 92 HIS A O 1
ATOM 694 N N . PRO A 1 93 ? 15.597 -4.952 -11.251 1.00 50.19 93 PRO A N 1
ATOM 695 C CA . PRO A 1 93 ? 16.741 -4.263 -11.854 1.00 50.19 93 PRO A CA 1
ATOM 696 C C . PRO A 1 93 ? 16.355 -2.937 -12.522 1.00 50.19 93 PRO A C 1
ATOM 698 O O . PRO A 1 93 ? 15.189 -2.807 -12.963 1.00 50.19 93 PRO A O 1
#

Solvent-accessible surface area (backbone atoms only — not comparable to full-atom values): 5541 Å² total; per-residue (Å²): 136,85,77,86,76,81,71,92,79,65,77,75,67,59,74,36,88,45,56,37,23,58,34,62,33,36,24,40,27,56,26,29,34,44,36,31,33,93,44,48,67,75,23,71,72,61,42,64,72,38,43,65,36,78,49,74,44,86,86,60,46,71,72,52,68,87,41,78,77,43,61,30,58,31,37,30,40,37,63,85,51,74,47,73,40,76,80,59,97,78,61,85,130

Sequence (93 aa):
IASPGVVPGAEQIAKRDVSFGNPDLVTDQGNRYKINYGSTDGHPNACPGSYICYIYKLGNPPEHGDVSLGDPDDMVDEGNRYRLNFGSTSGHP

Radius of gyration: 16.12 Å; Cα contacts (8 Å, |Δi|>4): 178; chains: 1; bounding box: 30×27×57 Å

Organism: NCBI:txid1314781

Nearest PDB structures (foldseek):
  1n9s-assembly3_D  TM=2.348E-01  e=4.245E+00  Saccharomyces cerevisiae
  8ro1-assembly1_j  TM=2.272E-01  e=5.622E+00  Caenorhabditis elegans
  3pgw-assembly1_F  TM=3.172E-01  e=9.859E+00  Homo sapiens

Secondary structure (DSSP, 8-state):
----PPPTTS-------EE----SEEEE-SSEEEEE-SSSSS-TTT-TT-SEEEEEPTT-PPP---EEEE--SEEEE-SSSEEEE---TTS--

Foldseek 3Di:
DDDPDDDDPPPPLAFDFQKQAFFQWWWDQFQWIKTAHPDLDGGVPFPRRDRIGIGGDPPRGDTHDTHTPGGARIWTRRRNDIDGHHDDPPDDD